Protein AF-A0AAV0B0I5-F1 (afdb_monomer)

Foldseek 3Di:
DADDPVNVVVVLVVQVVCVVVVDQAEDEEAPVCCVVSVVSVHHYDHNPDDPVVVVVVCVVVPNDDD

Nearest PDB structures (foldseek):
  5xvm-assembly1_A  TM=7.318E-01  e=6.981E-04  Saccharomyces cerevisiae S288C
  5xvm-assembly2_B  TM=7.406E-01  e=1.650E-03  Saccharomyces cerevisiae S288C
  5gl5-assembly1_A  TM=7.196E-01  e=2.046E-03  Saccharomyces cerevisiae S288C
  7lvy-assembly1_A  TM=6.659E-01  e=1.511E-01  Tetranychus urticae

Mean predicted aligned error: 10.21 Å

Radius of gyration: 12.45 Å; Cα contacts (8 Å, |Δi|>4): 52; chains: 1; bounding box: 28×33×29 Å

Solvent-accessible surface area (backbone atoms only — not comparable to full-atom values): 4169 Å² total; per-residue (Å²): 135,79,86,49,74,77,64,51,50,60,56,52,55,50,38,55,52,42,42,75,76,72,43,89,48,71,49,73,39,59,66,94,45,40,70,65,45,44,71,72,78,34,47,68,41,65,58,84,68,64,76,68,60,62,55,50,56,40,54,78,72,70,55,81,80,130

Secondary structure (DSSP, 8-state):
----HHHHHHHHHHHHHHHHTT---EEEE-GGGHHHHHTTT-EEEE--S-HHHHHHHHHHTT----

Organism: Phakopsora pachyrhizi (NCBI:txid170000)

Sequence (66 aa):
TKGSRGDVQPYISLCQALQKDGHTCRIASHGKYKTWIEGYGIDFVENGGDLAELMKICIDNGWHIF

pLDDT: mean 70.14, std 16.56, range [39.59, 88.25]

InterPro domains:
  IPR004276 Glycosyltransferase family 28, N-terminal domain [PF03033] (3-46)
  IPR050426 Glycosyltransferase 28 [PTHR48050] (3-65)

Structure (mmCIF, N/CA/C/O backbone):
data_AF-A0AAV0B0I5-F1
#
_entry.id   AF-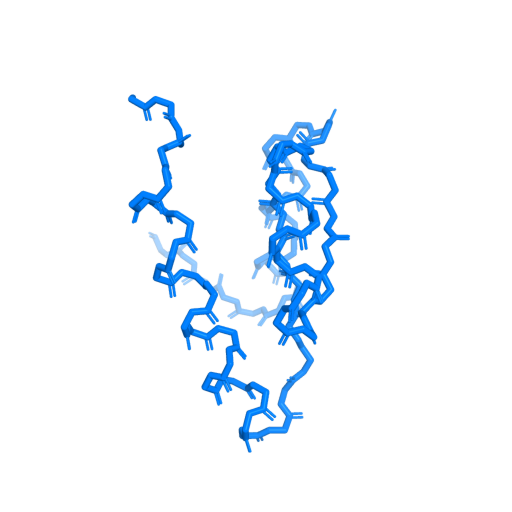A0AAV0B0I5-F1
#
loop_
_atom_site.group_PDB
_atom_site.id
_atom_site.type_symbol
_atom_site.label_atom_id
_atom_site.label_alt_id
_atom_site.label_comp_id
_atom_site.label_asym_id
_atom_site.label_entity_id
_atom_site.label_seq_id
_atom_site.pdbx_PDB_ins_code
_atom_site.Cartn_x
_atom_site.Cartn_y
_atom_site.Cartn_z
_atom_site.occupancy
_atom_site.B_iso_or_equiv
_atom_site.auth_seq_id
_atom_site.auth_comp_id
_atom_site.auth_asym_id
_atom_site.auth_atom_id
_atom_site.pdbx_PDB_model_num
ATOM 1 N N . THR A 1 1 ? 8.456 -10.739 -15.769 1.00 41.41 1 THR A N 1
ATOM 2 C CA . THR A 1 1 ? 7.499 -9.706 -16.220 1.00 41.41 1 THR A CA 1
ATOM 3 C C . THR A 1 1 ? 7.314 -8.727 -15.079 1.00 41.41 1 THR A C 1
ATOM 5 O O . THR A 1 1 ? 6.919 -9.151 -14.006 1.00 41.41 1 THR A O 1
ATOM 8 N N . LYS A 1 2 ? 7.793 -7.483 -15.219 1.00 45.34 2 LYS A N 1
ATOM 9 C CA . LYS A 1 2 ? 7.911 -6.523 -14.103 1.00 45.34 2 LYS A CA 1
ATOM 10 C C . LYS A 1 2 ? 6.537 -5.969 -13.711 1.00 45.34 2 LYS A C 1
ATOM 12 O O . LYS A 1 2 ? 5.839 -5.471 -14.589 1.00 45.34 2 LYS A O 1
ATOM 17 N N . GLY A 1 3 ? 6.237 -6.010 -12.408 1.00 53.28 3 GLY A N 1
ATOM 18 C CA . GLY A 1 3 ? 5.013 -5.545 -11.745 1.00 53.28 3 GLY A CA 1
ATOM 19 C C . GLY A 1 3 ? 4.222 -4.490 -12.517 1.00 53.28 3 GLY A C 1
ATOM 20 O O . GLY A 1 3 ? 4.622 -3.319 -12.615 1.00 53.28 3 GLY A O 1
ATOM 21 N N . SER A 1 4 ? 3.115 -4.955 -13.083 1.00 58.41 4 SER A N 1
ATOM 22 C CA . SER A 1 4 ? 2.058 -4.173 -13.704 1.00 58.41 4 SER A CA 1
ATOM 23 C C . SER A 1 4 ? 0.995 -3.816 -12.655 1.00 58.41 4 SER A C 1
ATOM 25 O O . SER A 1 4 ? 0.991 -4.346 -11.546 1.00 58.41 4 SER A O 1
ATOM 27 N N . ARG A 1 5 ? 0.065 -2.905 -12.978 1.00 61.47 5 ARG A N 1
ATOM 28 C CA . ARG A 1 5 ? -1.063 -2.583 -12.074 1.00 61.47 5 ARG A CA 1
ATOM 29 C C . ARG A 1 5 ? -1.895 -3.824 -11.714 1.00 61.47 5 ARG A C 1
ATOM 31 O O . ARG A 1 5 ? -2.424 -3.879 -10.609 1.00 61.47 5 ARG A O 1
ATOM 38 N N . GLY A 1 6 ? -1.962 -4.803 -12.622 1.00 61.84 6 GLY A N 1
ATOM 39 C CA . GLY A 1 6 ? -2.656 -6.073 -12.401 1.00 61.84 6 GLY A CA 1
ATOM 40 C C . GLY A 1 6 ? -2.012 -6.934 -11.316 1.00 61.84 6 GLY A C 1
ATOM 41 O O . GLY A 1 6 ? -2.721 -7.655 -10.630 1.00 61.84 6 GLY A O 1
ATOM 42 N N . ASP A 1 7 ? -0.703 -6.794 -11.093 1.00 68.50 7 ASP A N 1
ATOM 43 C CA . ASP A 1 7 ? -0.001 -7.544 -10.050 1.00 68.50 7 ASP A CA 1
ATOM 44 C C . ASP A 1 7 ? -0.193 -6.913 -8.667 1.00 68.50 7 ASP A C 1
ATOM 46 O O . ASP A 1 7 ? -0.165 -7.621 -7.677 1.00 68.50 7 ASP A O 1
ATOM 50 N N . VAL A 1 8 ? -0.422 -5.597 -8.572 1.00 71.88 8 VAL A N 1
ATOM 51 C CA . VAL A 1 8 ? -0.531 -4.873 -7.285 1.00 71.88 8 VAL A CA 1
ATOM 52 C C . VAL A 1 8 ? -1.954 -4.889 -6.715 1.00 71.88 8 VAL A C 1
ATOM 54 O O . VAL A 1 8 ? -2.140 -4.940 -5.500 1.00 71.88 8 VAL A O 1
ATOM 57 N N . GLN A 1 9 ? -2.966 -4.883 -7.582 1.00 82.75 9 GLN A N 1
ATOM 58 C CA . GLN A 1 9 ? -4.375 -4.894 -7.189 1.00 82.75 9 GLN A CA 1
ATOM 59 C C . GLN A 1 9 ? -4.784 -6.062 -6.263 1.00 82.75 9 GLN A C 1
ATOM 61 O O . GLN A 1 9 ? -5.460 -5.786 -5.267 1.00 82.75 9 GLN A O 1
ATOM 66 N N . PRO A 1 10 ? -4.383 -7.331 -6.501 1.00 84.00 10 PRO A N 1
ATOM 67 C CA . PRO A 1 10 ? -4.748 -8.425 -5.601 1.00 84.00 10 PRO A CA 1
ATOM 68 C C . PRO A 1 10 ? -4.163 -8.241 -4.194 1.00 84.00 10 PRO A C 1
ATOM 70 O O . PRO A 1 10 ? -4.864 -8.486 -3.212 1.00 84.00 10 PRO A O 1
ATOM 73 N N . TYR A 1 11 ? -2.940 -7.717 -4.064 1.00 82.06 11 TYR A N 1
ATOM 74 C CA . TYR A 1 11 ? -2.338 -7.448 -2.751 1.00 82.06 11 TYR A CA 1
ATOM 75 C C . TYR A 1 11 ? -3.057 -6.336 -1.988 1.00 82.06 11 TYR A C 1
ATOM 77 O O . TYR A 1 11 ? -3.225 -6.452 -0.777 1.00 82.06 11 TYR A O 1
ATOM 85 N N . ILE A 1 12 ? -3.534 -5.296 -2.680 1.00 85.44 12 ILE A N 1
A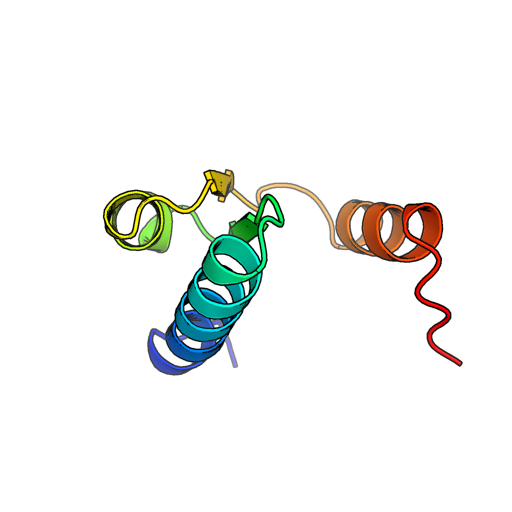TOM 86 C CA . ILE A 1 12 ? -4.375 -4.258 -2.065 1.00 85.44 12 ILE A CA 1
ATOM 87 C C . ILE A 1 12 ? -5.657 -4.892 -1.519 1.00 85.44 12 ILE A C 1
ATOM 89 O O . ILE A 1 12 ? -5.986 -4.694 -0.352 1.00 85.44 12 ILE A O 1
ATOM 93 N N . SER A 1 13 ? -6.345 -5.708 -2.326 1.00 86.62 13 SER A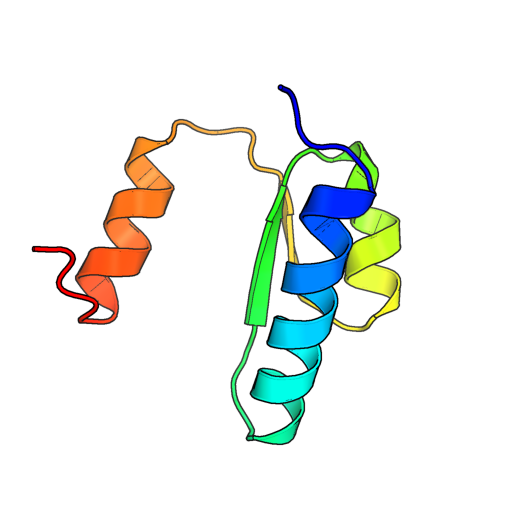 N 1
ATOM 94 C CA . SER A 1 13 ? -7.591 -6.354 -1.894 1.00 86.62 13 SER A CA 1
ATOM 95 C C . SER A 1 13 ? -7.392 -7.315 -0.716 1.00 86.62 13 SER A C 1
ATOM 97 O O . SER A 1 13 ? -8.213 -7.340 0.200 1.00 86.62 13 SER A O 1
ATOM 99 N N . LEU A 1 14 ? -6.271 -8.042 -0.688 1.00 83.44 14 LEU A N 1
ATOM 100 C CA . LEU A 1 14 ? -5.903 -8.912 0.426 1.00 83.44 14 LEU A CA 1
ATOM 101 C C . LEU A 1 14 ? -5.625 -8.106 1.700 1.00 83.44 14 LEU A C 1
ATOM 103 O O . LEU A 1 14 ? -6.139 -8.445 2.761 1.00 83.44 14 LEU A O 1
ATOM 107 N N . CYS A 1 15 ? -4.859 -7.017 1.596 1.00 83.62 15 CYS A N 1
ATOM 108 C CA . CYS A 1 15 ? -4.564 -6.151 2.738 1.00 83.62 15 CYS A CA 1
ATOM 109 C C . CYS A 1 15 ? -5.839 -5.538 3.319 1.00 83.62 15 CYS A C 1
ATOM 111 O O . CYS A 1 15 ? -5.991 -5.488 4.532 1.00 83.62 15 CYS A O 1
ATOM 113 N N . GLN A 1 16 ? -6.787 -5.130 2.475 1.00 84.88 16 GLN A N 1
ATOM 114 C CA . GLN A 1 16 ? -8.075 -4.618 2.941 1.00 84.88 16 GLN A CA 1
ATOM 115 C C . GLN A 1 16 ? -8.907 -5.680 3.665 1.00 84.88 16 GLN A C 1
ATOM 117 O O . GLN A 1 16 ? -9.599 -5.353 4.626 1.00 84.88 16 GLN A O 1
ATOM 122 N N . ALA A 1 17 ? -8.868 -6.938 3.217 1.00 84.69 17 ALA A N 1
ATOM 123 C CA . ALA A 1 17 ? -9.534 -8.034 3.918 1.00 84.69 17 ALA A CA 1
ATOM 124 C C . ALA A 1 17 ? -8.888 -8.287 5.290 1.00 84.69 17 ALA A C 1
ATOM 126 O O . ALA A 1 17 ? -9.579 -8.289 6.300 1.00 84.69 17 ALA A O 1
ATOM 127 N N . LEU A 1 18 ? -7.558 -8.374 5.343 1.00 79.75 18 LEU A N 1
ATOM 128 C CA . LEU A 1 18 ? -6.809 -8.561 6.588 1.00 79.75 18 LEU A CA 1
ATOM 129 C C . LEU A 1 18 ? -6.997 -7.395 7.576 1.00 79.75 18 LEU A C 1
ATOM 131 O O . LEU A 1 18 ? -7.151 -7.623 8.773 1.00 79.75 18 LEU A O 1
ATOM 135 N N . GLN A 1 19 ? -7.052 -6.153 7.087 1.00 82.38 19 GLN A N 1
ATOM 136 C CA . GLN A 1 19 ? -7.358 -4.978 7.909 1.00 82.38 19 GLN A CA 1
ATOM 137 C C . GLN A 1 19 ? -8.766 -5.032 8.511 1.00 82.38 19 GLN A C 1
ATOM 139 O O . GLN A 1 19 ? -8.949 -4.618 9.655 1.00 82.38 19 GLN A O 1
ATOM 144 N N . LYS A 1 20 ? -9.759 -5.565 7.7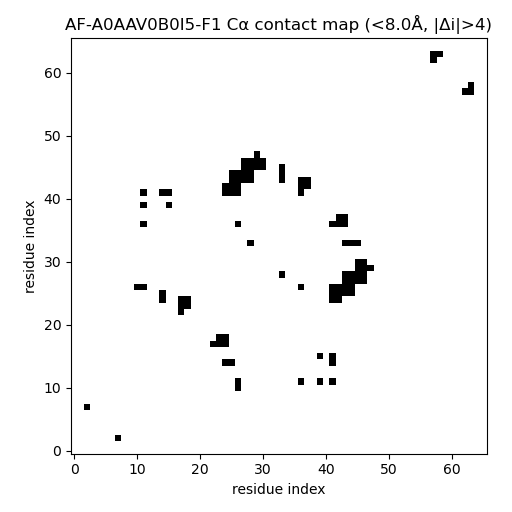83 1.00 85.56 20 LYS A N 1
ATOM 145 C CA . LYS A 1 20 ? -11.114 -5.777 8.327 1.00 85.56 20 LYS A CA 1
ATOM 146 C C . LYS A 1 20 ? -11.130 -6.801 9.457 1.00 85.56 20 LYS A C 1
ATOM 148 O O . LYS A 1 20 ? -11.906 -6.638 10.393 1.00 85.56 20 LYS A O 1
ATOM 153 N N . ASP A 1 21 ? -10.247 -7.788 9.390 1.00 85.25 21 ASP A N 1
ATOM 154 C CA . ASP A 1 21 ? -10.088 -8.809 10.426 1.00 85.25 21 ASP A CA 1
ATOM 155 C C . ASP A 1 21 ? -9.217 -8.325 11.608 1.00 85.25 21 ASP A C 1
ATOM 157 O O . ASP A 1 21 ? -9.016 -9.053 12.577 1.00 85.25 21 ASP A O 1
ATOM 161 N N . GLY A 1 22 ? -8.734 -7.074 11.569 1.00 83.06 22 GLY A N 1
ATOM 162 C CA . GLY A 1 22 ? -7.975 -6.435 12.649 1.00 83.06 22 GLY A CA 1
ATOM 163 C C . GLY A 1 22 ? -6.453 -6.541 12.518 1.00 83.06 22 GLY A C 1
ATOM 164 O O . GLY A 1 22 ? -5.736 -6.186 13.454 1.00 83.06 22 GLY A O 1
ATOM 165 N N . HIS A 1 23 ? -5.939 -7.007 11.378 1.00 82.19 23 HIS A N 1
ATOM 166 C CA . HIS A 1 23 ? -4.502 -7.099 11.128 1.00 82.19 23 HIS A CA 1
ATOM 167 C C . HIS A 1 23 ? -3.930 -5.812 10.526 1.00 82.19 23 HIS A C 1
ATOM 169 O O . HIS A 1 23 ? -4.525 -5.172 9.661 1.00 82.19 23 HIS A O 1
ATOM 175 N N . THR A 1 24 ? -2.709 -5.463 10.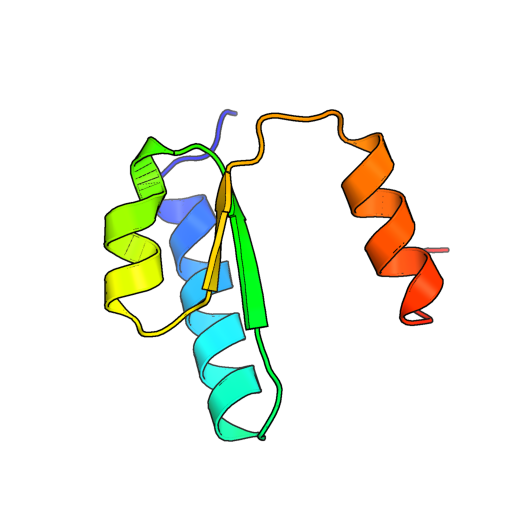921 1.00 81.12 24 THR A N 1
ATOM 176 C CA . THR A 1 24 ? -1.955 -4.383 10.278 1.00 81.12 24 THR A CA 1
ATOM 177 C C . THR A 1 24 ? -1.282 -4.911 9.016 1.00 81.12 24 THR A C 1
ATOM 179 O O . THR A 1 24 ? -0.569 -5.913 9.061 1.00 81.12 24 THR A O 1
ATOM 182 N N . CYS A 1 25 ? -1.473 -4.233 7.885 1.00 80.06 25 CYS A N 1
ATOM 183 C CA . CYS A 1 25 ? -0.905 -4.642 6.601 1.00 80.06 25 CYS A CA 1
ATOM 184 C C . CYS A 1 25 ? -0.024 -3.555 5.995 1.00 80.06 25 CYS A C 1
ATOM 186 O O . CYS A 1 25 ? -0.355 -2.372 6.058 1.00 80.06 25 CYS A O 1
ATOM 188 N N . ARG A 1 26 ? 1.076 -3.986 5.367 1.00 82.81 26 ARG A N 1
ATOM 189 C CA . ARG A 1 26 ? 2.045 -3.129 4.682 1.00 82.81 26 ARG A CA 1
ATOM 190 C C . ARG A 1 26 ? 2.460 -3.753 3.356 1.00 82.81 26 ARG A C 1
ATOM 192 O O . ARG A 1 26 ? 2.822 -4.926 3.323 1.00 82.81 26 ARG A O 1
ATOM 199 N N . ILE A 1 27 ? 2.443 -2.974 2.276 1.00 81.69 27 ILE A N 1
ATOM 200 C CA . ILE A 1 27 ? 2.835 -3.436 0.939 1.00 81.69 27 ILE A CA 1
ATOM 201 C C . ILE A 1 27 ? 4.212 -2.877 0.577 1.00 81.69 27 ILE A C 1
ATOM 203 O O . ILE A 1 27 ? 4.418 -1.663 0.568 1.00 81.69 27 ILE A O 1
ATOM 207 N N . ALA A 1 28 ? 5.132 -3.778 0.225 1.00 82.19 28 ALA A N 1
ATOM 208 C CA . ALA A 1 28 ? 6.445 -3.446 -0.318 1.00 82.19 28 ALA A CA 1
ATOM 209 C C . ALA A 1 28 ? 6.412 -3.456 -1.852 1.00 82.19 28 ALA A C 1
ATOM 211 O O . ALA A 1 28 ? 6.222 -4.506 -2.468 1.00 82.19 28 ALA A O 1
ATOM 212 N N . SER A 1 29 ? 6.589 -2.303 -2.501 1.00 78.62 29 SER A N 1
ATOM 213 C CA . SER A 1 29 ? 6.608 -2.233 -3.971 1.00 78.62 29 SER A CA 1
ATOM 214 C C . SER A 1 29 ? 7.444 -1.065 -4.493 1.00 78.62 29 SER A C 1
ATOM 216 O O . SER A 1 29 ? 8.030 -0.305 -3.731 1.00 78.62 29 SER A O 1
ATOM 218 N N . HIS A 1 30 ? 7.522 -0.914 -5.814 1.00 79.12 30 HIS A N 1
ATOM 219 C CA . HIS A 1 30 ? 8.214 0.213 -6.434 1.00 79.12 30 HIS A CA 1
ATOM 220 C C . HIS A 1 30 ? 7.477 1.522 -6.114 1.00 79.12 30 HIS A C 1
ATOM 222 O O . HIS A 1 30 ? 6.245 1.560 -6.193 1.00 79.12 30 HIS A O 1
ATOM 228 N N . GLY A 1 31 ? 8.209 2.613 -5.853 1.00 79.12 31 GLY A N 1
ATOM 229 C CA . GLY A 1 31 ? 7.642 3.908 -5.445 1.00 79.12 31 GLY A CA 1
ATOM 230 C C . GLY A 1 31 ? 6.528 4.465 -6.343 1.00 79.12 31 GLY A C 1
ATOM 231 O O . GLY A 1 31 ? 5.672 5.209 -5.874 1.00 79.12 31 GLY A O 1
ATOM 232 N N . LYS A 1 32 ? 6.436 4.022 -7.608 1.00 82.31 32 LYS A N 1
ATOM 233 C CA . LYS A 1 32 ? 5.358 4.388 -8.546 1.00 82.31 32 LYS A CA 1
ATOM 234 C C . LYS A 1 32 ? 3.948 3.992 -8.073 1.00 82.31 32 LYS A C 1
ATOM 236 O O . LYS A 1 32 ? 2.972 4.496 -8.618 1.00 82.31 32 LYS A O 1
ATOM 241 N N . TYR A 1 33 ? 3.834 3.081 -7.104 1.00 83.06 33 TYR A N 1
ATOM 242 C CA . TYR A 1 33 ? 2.557 2.636 -6.536 1.00 83.06 33 TYR A CA 1
ATOM 243 C C . TYR A 1 33 ? 2.264 3.199 -5.146 1.00 83.06 33 TYR A C 1
ATOM 245 O O . TYR A 1 33 ? 1.167 2.971 -4.644 1.00 83.06 33 TYR A O 1
ATOM 253 N N . LYS A 1 34 ? 3.197 3.954 -4.552 1.00 84.12 34 LYS A N 1
ATOM 254 C CA . LYS A 1 34 ? 3.090 4.486 -3.190 1.00 84.12 34 LYS A CA 1
ATOM 255 C C . LYS A 1 34 ? 1.761 5.195 -2.944 1.00 84.12 34 LYS A C 1
ATOM 257 O O . LYS A 1 34 ? 0.949 4.726 -2.159 1.00 84.12 34 LYS A O 1
ATOM 262 N N . THR A 1 35 ? 1.507 6.267 -3.694 1.00 86.06 35 THR A N 1
ATOM 263 C CA . THR A 1 35 ? 0.301 7.095 -3.548 1.00 86.06 35 THR A CA 1
ATOM 264 C C . THR A 1 35 ? -0.979 6.300 -3.775 1.00 86.06 35 THR A C 1
ATOM 266 O O . THR A 1 35 ? -2.000 6.567 -3.152 1.00 86.06 35 THR A O 1
ATOM 269 N N . TRP A 1 36 ? -0.933 5.314 -4.671 1.00 86.69 36 TRP A N 1
ATOM 270 C CA . TRP A 1 36 ? -2.091 4.478 -4.953 1.00 86.69 36 TRP A CA 1
ATOM 271 C C . TRP A 1 36 ? -2.405 3.535 -3.788 1.00 86.69 36 TRP A C 1
ATOM 273 O O . TRP A 1 36 ? -3.564 3.413 -3.416 1.00 86.69 36 TRP A O 1
ATOM 283 N N . ILE A 1 37 ? -1.381 2.919 -3.191 1.00 85.81 37 ILE A N 1
ATOM 284 C CA . ILE A 1 37 ? -1.504 2.013 -2.040 1.00 85.81 37 ILE A CA 1
ATOM 285 C C . ILE A 1 37 ? -1.912 2.782 -0.776 1.00 85.81 37 ILE A C 1
ATOM 287 O O . ILE A 1 37 ? -2.880 2.403 -0.119 1.00 85.81 37 ILE A O 1
ATOM 291 N N . GLU A 1 38 ? -1.236 3.895 -0.479 1.00 88.19 38 GLU A N 1
ATOM 29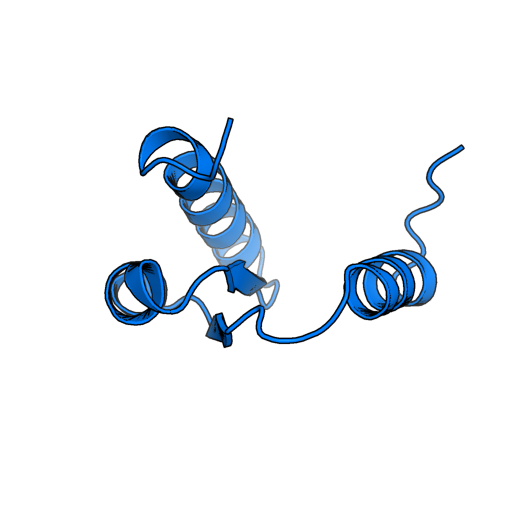2 C CA . GLU A 1 38 ? -1.557 4.761 0.665 1.00 88.19 38 GLU A CA 1
ATOM 293 C C . GLU A 1 38 ? -2.979 5.337 0.554 1.00 88.19 38 GLU A C 1
ATOM 295 O O . GLU A 1 38 ? -3.662 5.505 1.562 1.00 88.19 38 GLU A O 1
ATOM 300 N N . GLY A 1 39 ? -3.478 5.555 -0.670 1.00 88.25 39 GLY A N 1
ATOM 301 C CA . GLY A 1 39 ? -4.858 5.975 -0.928 1.00 88.25 39 GLY A CA 1
ATOM 302 C C . GLY A 1 39 ? -5.930 4.986 -0.451 1.00 88.25 39 GLY A C 1
ATOM 303 O O . GLY A 1 39 ? -7.076 5.386 -0.259 1.00 88.25 39 GLY A O 1
ATOM 304 N N . TYR A 1 40 ? -5.577 3.720 -0.216 1.00 86.06 40 TYR A N 1
ATOM 305 C CA . TYR A 1 40 ? -6.468 2.718 0.377 1.00 86.06 40 TYR A CA 1
ATOM 306 C C . TYR A 1 40 ? -6.305 2.576 1.897 1.00 86.06 40 TYR A C 1
ATOM 308 O O . TYR A 1 40 ? -6.925 1.689 2.480 1.00 86.06 40 TYR A O 1
ATOM 316 N N . GLY A 1 41 ? -5.491 3.422 2.540 1.00 85.31 41 GLY A N 1
ATOM 317 C CA . GLY A 1 41 ? -5.200 3.326 3.974 1.00 85.31 41 GLY A CA 1
ATOM 318 C C . GLY A 1 41 ? -4.284 2.152 4.329 1.00 85.31 41 GLY A C 1
ATOM 319 O O . GLY A 1 41 ? -4.342 1.632 5.441 1.00 85.31 41 GLY A O 1
ATOM 320 N N . ILE A 1 42 ? -3.470 1.696 3.376 1.00 86.50 42 ILE A N 1
ATOM 321 C CA . ILE A 1 42 ? -2.501 0.615 3.570 1.00 86.50 42 ILE A CA 1
ATOM 322 C C . ILE A 1 42 ? -1.110 1.233 3.693 1.00 86.50 42 ILE A C 1
ATOM 324 O O . ILE A 1 42 ? -0.736 2.081 2.881 1.00 86.50 42 ILE A O 1
ATOM 328 N N . ASP A 1 43 ? -0.328 0.779 4.674 1.00 83.31 43 ASP A N 1
ATOM 329 C CA . ASP A 1 43 ? 1.058 1.215 4.822 1.00 83.31 43 ASP A CA 1
ATOM 330 C C . ASP A 1 43 ? 1.875 0.821 3.585 1.00 83.31 43 ASP A C 1
ATOM 332 O O . ASP A 1 43 ? 1.796 -0.307 3.087 1.00 83.31 43 ASP A O 1
ATOM 336 N N . PHE A 1 44 ? 2.733 1.725 3.122 1.00 85.69 44 PHE A N 1
ATOM 337 C CA . PHE A 1 44 ? 3.624 1.475 1.997 1.00 85.69 44 PHE A CA 1
ATOM 338 C C . PHE A 1 44 ? 5.087 1.505 2.432 1.00 85.69 44 PHE A C 1
ATOM 340 O O . PHE A 1 44 ? 5.518 2.400 3.157 1.00 85.69 44 PHE A O 1
ATOM 347 N N . VAL A 1 45 ? 5.872 0.556 1.924 1.00 82.56 45 VAL A N 1
ATOM 348 C CA . VAL A 1 45 ? 7.334 0.618 1.967 1.00 82.56 45 VAL A CA 1
ATOM 349 C C . VAL A 1 45 ? 7.880 0.543 0.547 1.00 82.56 45 VAL A C 1
ATOM 351 O O . VAL A 1 45 ? 7.471 -0.296 -0.261 1.00 82.56 45 VAL A O 1
ATOM 354 N N . GLU A 1 46 ? 8.792 1.454 0.215 1.00 78.81 46 GLU A N 1
ATOM 355 C CA . GLU A 1 46 ? 9.467 1.394 -1.073 1.00 78.81 46 GLU A CA 1
ATOM 356 C C . GLU A 1 46 ? 10.448 0.228 -1.059 1.00 78.81 46 GLU A C 1
ATOM 358 O O . GLU A 1 46 ? 11.357 0.172 -0.233 1.00 78.81 46 GLU A O 1
ATOM 363 N N . ASN A 1 47 ? 10.258 -0.710 -1.983 1.00 67.31 47 ASN A N 1
ATOM 364 C CA . ASN A 1 47 ? 11.148 -1.845 -2.155 1.00 67.31 47 ASN A CA 1
ATOM 365 C C . ASN A 1 47 ? 12.402 -1.379 -2.917 1.00 67.31 47 ASN A C 1
ATOM 367 O O . ASN A 1 47 ? 12.546 -1.605 -4.118 1.00 67.31 47 ASN A O 1
ATOM 371 N N . GLY A 1 48 ? 13.242 -0.609 -2.222 1.00 56.44 48 GLY A N 1
ATOM 372 C CA . GLY A 1 48 ? 14.548 -0.136 -2.683 1.00 56.44 48 GLY A CA 1
ATOM 373 C C . GLY A 1 48 ? 15.717 -1.015 -2.219 1.00 56.44 48 GLY A C 1
ATOM 374 O O . GLY A 1 48 ? 16.861 -0.685 -2.515 1.00 56.44 48 GLY A O 1
ATOM 375 N N . GLY A 1 49 ? 15.449 -2.113 -1.504 1.00 49.56 49 GLY A N 1
ATOM 376 C CA . GLY A 1 49 ? 16.452 -2.996 -0.909 1.00 49.56 49 GLY A CA 1
ATOM 377 C C . GLY A 1 49 ? 16.136 -4.469 -1.165 1.00 49.56 49 GLY A C 1
ATOM 378 O O . GLY A 1 49 ? 14.984 -4.877 -1.140 1.00 49.56 49 GLY A O 1
ATOM 379 N N . ASP A 1 50 ? 17.191 -5.211 -1.475 1.00 52.22 50 ASP A N 1
ATOM 380 C CA . ASP A 1 50 ? 17.315 -6.625 -1.843 1.00 52.22 50 ASP A CA 1
ATOM 381 C C . ASP A 1 50 ? 16.231 -7.612 -1.338 1.00 52.22 50 ASP A C 1
ATOM 383 O O . ASP A 1 50 ? 15.770 -7.548 -0.198 1.00 52.22 50 ASP A O 1
ATOM 387 N N . LEU A 1 51 ? 15.910 -8.619 -2.169 1.00 52.47 51 LEU A N 1
ATOM 388 C CA . LEU A 1 51 ? 14.955 -9.714 -1.894 1.00 52.47 51 LEU A CA 1
ATOM 389 C C . LEU A 1 51 ? 15.201 -10.437 -0.552 1.00 52.47 51 LEU A C 1
ATOM 391 O O . LEU A 1 51 ? 14.306 -11.106 -0.032 1.00 52.47 51 LEU A O 1
ATOM 395 N N . ALA A 1 52 ? 16.401 -10.300 0.006 1.00 49.31 52 ALA A N 1
ATOM 396 C CA . ALA A 1 52 ? 16.824 -10.863 1.277 1.00 49.31 52 ALA A CA 1
ATOM 397 C C . ALA A 1 52 ? 16.016 -10.361 2.492 1.00 49.31 52 ALA A C 1
ATOM 399 O O . ALA A 1 52 ? 15.764 -11.143 3.410 1.00 49.31 52 ALA A O 1
ATOM 400 N N . GLU A 1 53 ? 15.562 -9.101 2.519 1.00 53.81 53 GLU A N 1
ATOM 401 C CA . GLU A 1 53 ? 14.791 -8.593 3.671 1.00 53.81 53 GLU A CA 1
ATOM 402 C C . GLU A 1 53 ? 13.346 -9.111 3.686 1.00 53.81 53 GLU A C 1
ATOM 404 O O . GLU A 1 53 ? 12.790 -9.389 4.750 1.00 53.81 53 GLU A O 1
ATOM 409 N N . LEU A 1 54 ? 12.763 -9.338 2.504 1.00 51.25 54 LEU A N 1
ATOM 410 C CA . LEU A 1 54 ? 11.437 -9.946 2.356 1.00 51.25 54 LEU A CA 1
ATOM 411 C C . LEU A 1 54 ? 11.399 -11.381 2.896 1.00 51.25 54 LEU A C 1
ATOM 413 O O . LEU A 1 54 ? 10.434 -11.759 3.558 1.00 51.25 54 LEU A O 1
ATOM 417 N N . MET A 1 55 ? 12.461 -12.163 2.680 1.00 50.72 55 MET A N 1
ATOM 418 C CA . MET A 1 55 ? 12.562 -13.516 3.242 1.00 50.72 55 MET A CA 1
ATOM 419 C C . MET A 1 55 ? 12.633 -13.502 4.773 1.00 50.72 55 MET A C 1
ATOM 421 O O . MET A 1 55 ? 12.081 -14.391 5.418 1.00 50.72 55 MET A O 1
ATOM 425 N N . LYS A 1 56 ? 13.250 -12.473 5.367 1.00 47.56 56 LYS A N 1
ATOM 426 C CA . LYS A 1 56 ? 13.388 -12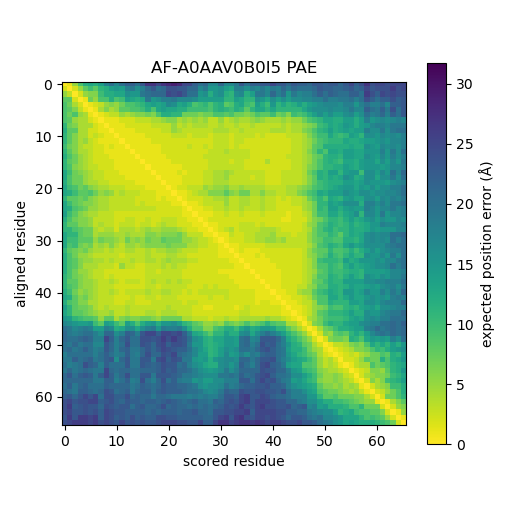.354 6.822 1.00 47.56 56 LYS A CA 1
ATOM 427 C C . LYS A 1 56 ? 12.044 -12.121 7.520 1.00 47.56 56 LYS A C 1
ATOM 429 O O . LYS A 1 56 ? 11.770 -12.754 8.532 1.00 47.56 56 LYS A O 1
ATOM 434 N N . ILE A 1 57 ? 11.164 -11.300 6.939 1.00 50.28 57 ILE A N 1
ATOM 435 C CA . ILE A 1 57 ? 9.825 -11.039 7.500 1.00 50.28 57 ILE A CA 1
ATOM 436 C C . ILE A 1 57 ? 8.925 -12.284 7.429 1.00 50.28 57 ILE A C 1
ATOM 438 O O . ILE A 1 57 ? 8.159 -12.534 8.361 1.00 50.28 57 ILE A O 1
ATOM 442 N N . CYS A 1 58 ? 9.010 -13.085 6.361 1.00 48.28 58 CYS A N 1
ATOM 443 C CA . CYS A 1 58 ? 8.236 -14.327 6.252 1.00 48.28 58 CYS A CA 1
ATOM 444 C C . CYS A 1 58 ? 8.648 -15.370 7.307 1.00 48.28 58 CYS A C 1
ATOM 446 O O . CYS A 1 58 ? 7.786 -16.052 7.860 1.00 48.28 58 CYS A O 1
ATOM 448 N N . ILE A 1 59 ? 9.944 -15.451 7.623 1.00 48.84 59 ILE A N 1
ATOM 449 C CA . ILE A 1 59 ? 10.487 -16.372 8.631 1.00 48.84 59 ILE A CA 1
ATOM 450 C C . ILE A 1 59 ? 10.128 -15.910 10.051 1.00 48.84 59 ILE A C 1
ATOM 452 O O . ILE A 1 59 ? 9.669 -16.721 10.854 1.00 48.84 59 ILE A O 1
ATOM 456 N N . ASP A 1 60 ? 10.247 -14.612 10.341 1.00 52.09 60 ASP A N 1
ATOM 457 C CA . ASP A 1 60 ? 9.966 -14.065 11.677 1.00 52.09 60 ASP A CA 1
ATOM 458 C C . ASP A 1 60 ? 8.470 -14.140 12.059 1.00 52.09 60 ASP A C 1
ATOM 460 O O . ASP A 1 60 ? 8.138 -14.141 13.243 1.00 52.09 60 ASP A O 1
ATOM 464 N N . ASN A 1 61 ? 7.561 -14.266 11.080 1.00 51.56 61 ASN A N 1
ATOM 465 C CA . ASN A 1 61 ? 6.115 -14.439 11.303 1.00 51.56 61 ASN A CA 1
ATOM 466 C C . ASN A 1 61 ? 5.634 -15.905 11.228 1.00 51.56 61 ASN A C 1
ATOM 468 O O . ASN A 1 61 ? 4.429 -16.159 11.211 1.00 51.56 61 ASN A O 1
ATOM 472 N N . GLY A 1 62 ? 6.550 -16.880 11.194 1.00 44.38 62 GLY A N 1
ATOM 473 C CA . GLY A 1 62 ? 6.210 -18.307 11.266 1.00 44.38 62 GLY A CA 1
ATOM 474 C C . GLY A 1 62 ? 5.627 -18.903 9.980 1.00 44.38 62 GLY A C 1
ATOM 475 O O . GLY A 1 62 ? 5.014 -19.971 10.018 1.00 44.38 62 GLY A O 1
ATOM 476 N N . TRP A 1 63 ? 5.798 -18.245 8.829 1.00 46.75 63 TRP A N 1
ATOM 477 C CA . TRP A 1 63 ? 5.395 -18.807 7.540 1.00 46.75 63 TRP A CA 1
ATOM 478 C C . TRP A 1 63 ? 6.508 -19.703 6.999 1.00 46.75 63 TRP A C 1
ATOM 480 O O . TRP A 1 63 ? 7.430 -19.260 6.316 1.00 46.75 63 TRP A O 1
ATOM 490 N N . HIS A 1 64 ? 6.413 -20.993 7.321 1.00 39.59 64 HIS A N 1
ATOM 491 C CA . HIS A 1 64 ? 7.242 -22.032 6.724 1.00 39.59 64 HIS A CA 1
ATOM 492 C C . HIS 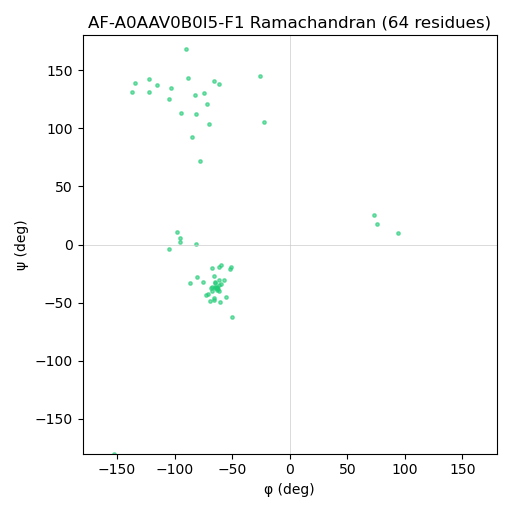A 1 64 ? 6.834 -22.230 5.260 1.00 39.59 64 HIS A C 1
ATOM 494 O O . HIS A 1 64 ? 5.808 -22.843 4.967 1.00 39.59 64 HIS A O 1
ATOM 500 N N . ILE A 1 65 ? 7.640 -21.704 4.340 1.00 40.59 65 ILE A N 1
ATOM 501 C CA . ILE A 1 65 ? 7.635 -22.166 2.954 1.00 40.59 65 ILE A CA 1
ATOM 502 C C . ILE A 1 65 ? 8.499 -23.432 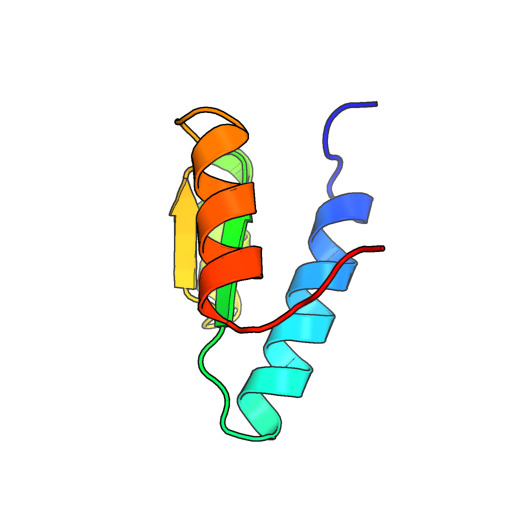2.904 1.00 40.59 65 ILE A C 1
ATOM 504 O O . ILE A 1 65 ? 9.691 -23.382 3.206 1.00 40.59 65 ILE A O 1
ATOM 508 N N . PHE A 1 66 ? 7.863 -24.577 2.656 1.00 40.94 66 PHE A N 1
ATOM 509 C CA . PHE A 1 66 ? 8.551 -25.846 2.404 1.00 40.94 66 PHE A CA 1
ATOM 510 C C . PHE A 1 66 ? 9.200 -25.840 1.020 1.00 40.94 66 PHE A C 1
ATOM 512 O O . PHE A 1 66 ? 8.592 -25.249 0.095 1.00 40.94 66 PHE A O 1
#